Protein AF-A0AAE3LV86-F1 (afdb_monomer_lite)

pLDDT: mean 82.95, std 14.94, range [46.97, 95.88]

Foldseek 3Di:
DDDLVSLVVLQADPVRHGDPPVNSLVSQLCCCCPVVVDDSVVSNVVSVVSCCVVVPDPPPPPPPPPPDDD

Sequence (70 aa):
MADINEIRALCFDHTGVPKTKDDCRAVVINHLILDEMLDVDEAEERTDKVLNELGLWPEEKRQEEDVENL

Secondary structure (DSSP, 8-state):
---HHHHHHHTB-TTS-B--HHHHHHHHHHHHHHTS---HHHHHHHHHHHHHHHTSS-------------

Structure (mmCIF, N/CA/C/O backbone):
data_AF-A0AAE3LV86-F1
#
_entry.id   AF-A0AAE3LV86-F1
#
loop_
_atom_site.group_PDB
_atom_site.id
_atom_site.type_symbol
_atom_site.label_atom_id
_atom_site.label_alt_id
_atom_site.label_comp_id
_atom_site.label_asym_id
_atom_site.label_entity_id
_atom_site.label_seq_id
_atom_site.pdbx_PDB_ins_code
_atom_site.Cartn_x
_atom_site.Cartn_y
_atom_site.Cartn_z
_atom_site.occupancy
_atom_site.B_iso_or_equiv
_atom_site.auth_seq_id
_atom_site.auth_comp_id
_atom_site.auth_asym_id
_atom_site.auth_atom_id
_atom_site.pdbx_PDB_model_num
ATOM 1 N N . MET A 1 1 ? 4.706 5.172 -12.333 1.00 67.69 1 MET A N 1
ATOM 2 C CA . MET A 1 1 ? 4.474 5.169 -10.884 1.00 67.69 1 MET A CA 1
ATOM 3 C C . MET A 1 1 ? 2.989 5.193 -10.655 1.00 67.69 1 MET A C 1
ATOM 5 O O . MET A 1 1 ? 2.357 6.154 -11.087 1.00 67.69 1 MET A O 1
ATOM 9 N N . ALA A 1 2 ? 2.474 4.125 -10.059 1.00 76.75 2 ALA A N 1
ATOM 10 C CA . ALA A 1 2 ? 1.084 3.947 -9.706 1.00 76.75 2 ALA A CA 1
ATOM 11 C C . ALA A 1 2 ? 0.644 5.091 -8.804 1.00 76.75 2 ALA A C 1
ATOM 13 O O . ALA A 1 2 ? 1.390 5.552 -7.920 1.00 76.75 2 ALA A O 1
ATOM 14 N N . ASP A 1 3 ? -0.556 5.581 -9.080 1.00 83.81 3 ASP A N 1
ATOM 15 C CA . ASP A 1 3 ? -1.144 6.643 -8.288 1.00 83.81 3 ASP A CA 1
ATOM 16 C C . ASP A 1 3 ? -1.796 6.094 -7.009 1.00 83.81 3 ASP A C 1
ATOM 18 O O . ASP A 1 3 ? -1.966 4.889 -6.801 1.00 83.81 3 ASP A O 1
ATOM 22 N N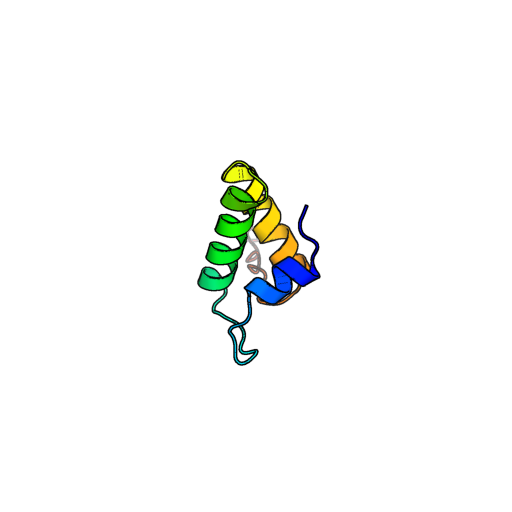 . ILE A 1 4 ? -2.152 7.003 -6.102 1.00 82.81 4 ILE A N 1
ATOM 23 C CA . ILE A 1 4 ? -2.702 6.634 -4.796 1.00 82.81 4 ILE A CA 1
ATOM 24 C C . ILE A 1 4 ? -4.055 5.907 -4.908 1.00 82.81 4 ILE A C 1
ATOM 26 O O . ILE A 1 4 ? -4.417 5.143 -4.015 1.00 82.81 4 ILE A O 1
ATOM 30 N N . ASN A 1 5 ? -4.813 6.134 -5.987 1.00 86.25 5 ASN A N 1
ATOM 31 C CA . ASN A 1 5 ? -6.112 5.506 -6.208 1.00 86.25 5 ASN A CA 1
ATOM 32 C C . ASN A 1 5 ? -5.952 4.085 -6.749 1.00 86.25 5 ASN A C 1
ATOM 34 O O . ASN A 1 5 ? -6.710 3.204 -6.345 1.00 86.25 5 ASN A O 1
ATOM 38 N N . GLU A 1 6 ? -4.962 3.855 -7.610 1.00 87.00 6 GLU A N 1
ATOM 39 C CA . GLU A 1 6 ? -4.579 2.518 -8.070 1.00 87.00 6 GLU A CA 1
ATOM 40 C C . GLU A 1 6 ? -4.123 1.663 -6.886 1.00 87.00 6 GLU A C 1
ATOM 42 O O . GLU A 1 6 ? -4.667 0.580 -6.664 1.00 87.00 6 GLU A O 1
ATOM 47 N N . ILE A 1 7 ? -3.235 2.197 -6.039 1.00 87.06 7 ILE A N 1
ATOM 48 C CA . ILE A 1 7 ? -2.787 1.512 -4.817 1.00 87.06 7 ILE A CA 1
ATOM 49 C C . ILE A 1 7 ? -3.963 1.250 -3.870 1.00 87.06 7 ILE A C 1
ATOM 51 O O . ILE A 1 7 ? -4.109 0.149 -3.337 1.00 87.06 7 ILE A O 1
ATOM 55 N N . ARG A 1 8 ? -4.857 2.230 -3.697 1.00 88.81 8 ARG A N 1
ATOM 56 C CA . ARG A 1 8 ? -6.070 2.054 -2.895 1.00 88.81 8 ARG A CA 1
ATOM 57 C C . ARG A 1 8 ? -6.938 0.917 -3.430 1.00 88.81 8 ARG A C 1
ATOM 59 O O . ARG A 1 8 ? -7.446 0.145 -2.626 1.00 88.81 8 ARG A O 1
ATOM 66 N N . ALA A 1 9 ? -7.119 0.803 -4.745 1.00 91.12 9 ALA A N 1
ATOM 67 C CA . ALA A 1 9 ? -7.967 -0.220 -5.353 1.00 91.12 9 ALA A CA 1
ATOM 68 C C . ALA A 1 9 ? -7.454 -1.647 -5.097 1.00 91.12 9 ALA A C 1
ATOM 70 O O . ALA A 1 9 ? -8.262 -2.546 -4.865 1.00 91.12 9 ALA A O 1
ATOM 71 N N . LEU A 1 10 ? -6.132 -1.846 -5.051 1.00 91.38 10 LEU A N 1
ATOM 72 C CA . LEU A 1 10 ? -5.502 -3.143 -4.750 1.00 91.38 10 LEU A CA 1
ATOM 73 C C . LEU A 1 10 ? -5.874 -3.691 -3.364 1.00 91.38 10 LEU A C 1
ATOM 75 O O . LEU A 1 10 ? -5.857 -4.901 -3.122 1.00 91.38 10 LEU A O 1
ATOM 79 N N . CYS A 1 11 ? -6.235 -2.793 -2.457 1.00 92.38 11 CYS A N 1
ATOM 80 C CA . CYS A 1 11 ? -6.529 -3.101 -1.071 1.00 92.38 11 CYS A CA 1
ATOM 81 C C . CYS A 1 11 ? -7.989 -3.491 -0.813 1.00 92.38 11 CYS A C 1
ATOM 83 O O . CYS A 1 11 ? -8.335 -3.830 0.319 1.00 92.38 11 CYS A O 1
ATOM 85 N N . PHE A 1 12 ? -8.829 -3.510 -1.850 1.00 91.69 12 PHE A N 1
ATOM 86 C CA . PHE A 1 12 ? -10.197 -4.018 -1.794 1.00 91.69 12 PHE A CA 1
ATOM 87 C C . PHE A 1 12 ? -10.319 -5.308 -2.605 1.00 91.69 12 PHE A C 1
ATOM 89 O O . PHE A 1 12 ? -9.563 -5.566 -3.542 1.00 91.69 12 PHE A O 1
ATOM 96 N N . ASP A 1 13 ? -11.255 -6.168 -2.224 1.00 89.00 13 ASP A N 1
ATOM 97 C CA . ASP A 1 13 ? -11.635 -7.308 -3.049 1.00 89.00 13 ASP A CA 1
ATOM 98 C C . ASP A 1 13 ? -12.655 -6.923 -4.140 1.00 89.00 13 ASP A C 1
ATOM 100 O O . ASP A 1 13 ? -13.075 -5.774 -4.274 1.00 89.00 13 ASP A O 1
ATOM 104 N N . HIS A 1 14 ? -13.080 -7.914 -4.927 1.00 88.56 14 HIS A N 1
ATOM 105 C CA . HIS A 1 14 ? -14.051 -7.738 -6.011 1.00 88.56 14 HIS A CA 1
ATOM 106 C C . HIS A 1 14 ? -15.453 -7.313 -5.534 1.00 88.56 14 HIS A C 1
ATOM 108 O O . HIS A 1 14 ? -16.281 -6.922 -6.354 1.00 88.56 14 HIS A O 1
ATOM 114 N N . THR A 1 15 ? -15.731 -7.394 -4.231 1.00 90.88 15 THR A N 1
ATOM 115 C CA . THR A 1 15 ? -16.988 -6.954 -3.612 1.00 90.88 15 THR A CA 1
ATOM 116 C C . THR A 1 15 ? -16.884 -5.552 -3.007 1.00 90.88 15 THR A C 1
ATOM 118 O O . THR A 1 15 ? -17.887 -5.006 -2.550 1.00 90.88 15 THR A O 1
ATOM 121 N N . GLY A 1 16 ? -15.690 -4.948 -3.033 1.00 86.00 16 GLY A N 1
ATOM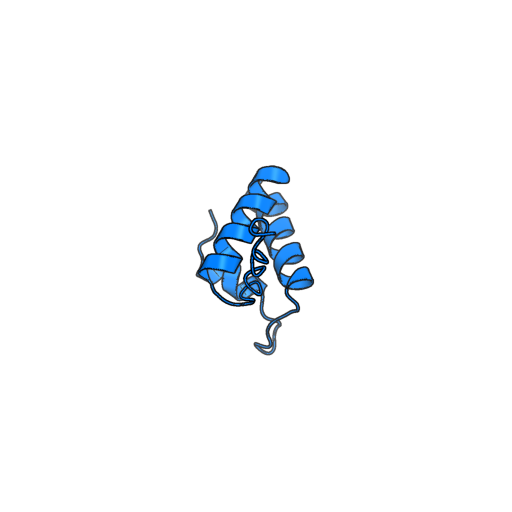 122 C CA . GLY A 1 16 ? -15.410 -3.657 -2.412 1.00 86.00 16 GLY A CA 1
ATOM 123 C C . GLY A 1 16 ? -15.155 -3.748 -0.906 1.00 86.00 16 GLY A C 1
ATOM 124 O O . GLY A 1 16 ? -15.158 -2.718 -0.232 1.00 86.00 16 GLY A O 1
ATOM 125 N N . VAL A 1 17 ? -14.938 -4.951 -0.365 1.00 88.81 17 VAL A N 1
ATOM 126 C CA . VAL A 1 17 ? -14.566 -5.144 1.041 1.00 88.81 17 VAL A CA 1
ATOM 127 C C . VAL A 1 17 ? -13.054 -4.944 1.186 1.00 88.81 17 VAL A C 1
ATOM 129 O O . VAL A 1 17 ? -12.289 -5.496 0.387 1.00 88.81 17 VAL A O 1
ATOM 132 N N . PRO A 1 18 ? -12.590 -4.142 2.165 1.00 88.31 18 PRO A N 1
ATOM 133 C CA . PRO A 1 18 ? -11.163 -3.967 2.402 1.00 88.31 18 PRO A CA 1
ATOM 134 C C . PRO A 1 18 ? -10.529 -5.283 2.868 1.00 88.31 18 PRO A C 1
ATOM 136 O O . PRO A 1 18 ? -11.081 -5.989 3.714 1.00 88.31 18 PRO A O 1
ATOM 139 N N . LYS A 1 19 ? -9.351 -5.596 2.325 1.00 89.56 19 LYS A N 1
ATOM 140 C CA . LYS A 1 19 ? -8.504 -6.714 2.765 1.00 89.56 19 LYS A CA 1
ATOM 141 C C . LYS A 1 19 ? -7.964 -6.463 4.183 1.00 89.56 19 LYS A C 1
ATOM 143 O O . LYS A 1 19 ? -8.161 -5.392 4.754 1.00 89.56 19 LYS A O 1
ATOM 148 N N . THR A 1 20 ? -7.265 -7.432 4.771 1.00 90.62 20 THR A N 1
ATOM 149 C CA . THR A 1 20 ? -6.483 -7.159 5.991 1.00 90.62 20 THR A CA 1
ATOM 150 C C . THR A 1 20 ? -5.305 -6.223 5.674 1.00 90.62 20 THR A C 1
ATOM 152 O O . THR A 1 20 ? -4.911 -6.108 4.509 1.00 90.62 20 THR A O 1
ATOM 155 N N . LYS A 1 21 ? -4.733 -5.554 6.691 1.00 88.19 21 LYS A N 1
ATOM 156 C CA . LYS A 1 21 ? -3.555 -4.679 6.510 1.00 88.19 21 LYS A CA 1
ATOM 157 C C . LYS A 1 21 ? -2.415 -5.444 5.833 1.00 88.19 21 LYS A C 1
ATOM 159 O O . LYS A 1 21 ? -1.863 -4.960 4.850 1.00 88.19 21 LYS A O 1
ATOM 164 N N . ASP A 1 22 ? -2.125 -6.648 6.318 1.00 91.06 22 ASP A N 1
ATOM 165 C CA . ASP A 1 22 ? -1.029 -7.481 5.820 1.00 91.06 22 ASP A CA 1
ATOM 166 C C . ASP A 1 22 ? -1.276 -7.946 4.380 1.00 91.06 22 ASP A C 1
ATOM 168 O O . ASP A 1 22 ? -0.371 -7.880 3.549 1.00 91.06 22 ASP A O 1
ATOM 172 N N . ASP A 1 23 ? -2.513 -8.331 4.051 1.00 91.81 23 ASP A N 1
ATOM 173 C CA . ASP A 1 23 ? -2.871 -8.733 2.688 1.00 91.81 23 ASP A CA 1
ATOM 174 C C . ASP A 1 23 ? -2.772 -7.563 1.703 1.00 91.81 23 ASP A C 1
ATOM 176 O O . ASP A 1 23 ? -2.223 -7.711 0.613 1.00 91.81 23 ASP A O 1
ATOM 180 N N . CYS A 1 24 ? -3.299 -6.389 2.066 1.00 92.25 24 CYS A N 1
ATOM 181 C CA . CYS A 1 24 ? -3.167 -5.181 1.252 1.00 92.25 24 CYS A CA 1
ATOM 182 C C . CYS A 1 24 ? -1.689 -4.812 1.066 1.00 92.25 24 CYS A C 1
ATOM 184 O O . CYS A 1 24 ? -1.254 -4.627 -0.070 1.00 92.25 24 CYS A O 1
ATOM 186 N N . ARG A 1 25 ? -0.899 -4.792 2.148 1.00 93.56 25 ARG A N 1
ATOM 187 C CA . ARG A 1 25 ? 0.540 -4.500 2.101 1.00 93.56 25 ARG A CA 1
ATOM 188 C C . ARG A 1 25 ? 1.270 -5.456 1.156 1.00 93.56 25 ARG A C 1
ATOM 190 O O . ARG A 1 25 ? 2.007 -5.002 0.288 1.00 93.56 25 ARG A O 1
ATOM 197 N N . ALA A 1 26 ? 1.014 -6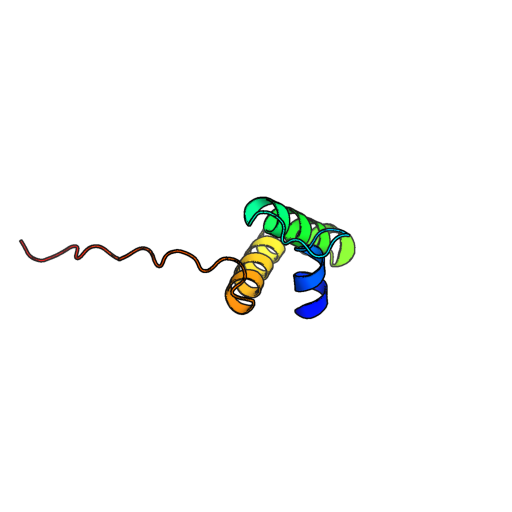.760 1.260 1.00 94.81 26 ALA A N 1
ATOM 198 C CA . ALA A 1 26 ? 1.631 -7.761 0.392 1.00 94.81 26 ALA A CA 1
ATOM 199 C C . ALA A 1 26 ? 1.261 -7.573 -1.089 1.00 94.81 26 ALA A C 1
ATOM 201 O O . ALA A 1 26 ? 2.123 -7.684 -1.960 1.00 94.81 26 ALA A O 1
ATOM 202 N N . VAL A 1 27 ? -0.006 -7.271 -1.396 1.00 94.50 27 VAL A N 1
ATOM 203 C CA . VAL A 1 27 ? -0.447 -7.031 -2.781 1.00 94.50 27 VAL A CA 1
ATOM 204 C C . VAL A 1 27 ? 0.204 -5.774 -3.360 1.00 94.50 27 VAL A C 1
ATOM 206 O O . VAL A 1 27 ? 0.667 -5.812 -4.499 1.00 94.50 27 VAL A O 1
ATOM 209 N N . VAL A 1 28 ? 0.272 -4.683 -2.592 1.00 93.94 28 VAL A N 1
ATOM 210 C CA . VAL A 1 28 ? 0.875 -3.423 -3.052 1.00 93.94 28 VAL A CA 1
ATOM 211 C C . VAL A 1 28 ? 2.377 -3.587 -3.280 1.00 93.94 28 VAL A C 1
ATOM 213 O O . VAL A 1 28 ? 2.858 -3.220 -4.348 1.00 93.94 28 VAL A O 1
ATOM 216 N N . ILE A 1 29 ? 3.105 -4.216 -2.351 1.00 95.00 29 ILE A N 1
ATOM 217 C CA . ILE A 1 29 ? 4.541 -4.497 -2.520 1.00 95.00 29 ILE A CA 1
ATOM 218 C C . ILE A 1 29 ? 4.780 -5.336 -3.779 1.00 95.00 29 ILE A C 1
ATOM 220 O O . ILE A 1 29 ? 5.624 -4.989 -4.602 1.00 95.00 29 ILE A O 1
ATOM 224 N N . ASN A 1 30 ? 4.006 -6.407 -3.971 1.00 95.19 30 ASN A N 1
ATOM 225 C CA . ASN A 1 30 ? 4.142 -7.255 -5.154 1.00 95.19 30 ASN A CA 1
ATOM 226 C C . ASN A 1 30 ? 3.870 -6.487 -6.453 1.00 95.19 30 ASN A C 1
ATOM 228 O O . ASN A 1 30 ? 4.594 -6.681 -7.425 1.00 95.19 30 ASN A O 1
ATOM 232 N N . HIS A 1 31 ? 2.865 -5.609 -6.478 1.00 94.12 31 HIS A N 1
ATOM 233 C CA . HIS A 1 31 ? 2.587 -4.756 -7.634 1.00 94.12 31 HIS A CA 1
ATOM 234 C C . HIS A 1 31 ? 3.763 -3.817 -7.936 1.00 94.12 31 HIS A C 1
ATOM 236 O O . HIS A 1 31 ? 4.223 -3.750 -9.070 1.00 94.12 31 HIS A O 1
ATOM 242 N N . LEU A 1 32 ? 4.312 -3.152 -6.918 1.00 94.25 32 LEU A N 1
ATOM 243 C CA . LEU A 1 32 ? 5.447 -2.242 -7.079 1.00 94.25 32 LEU A CA 1
ATOM 244 C C . LEU A 1 32 ? 6.717 -2.961 -7.567 1.00 94.25 32 LEU A C 1
ATOM 246 O O . LEU A 1 32 ? 7.435 -2.444 -8.421 1.00 94.25 32 LEU A O 1
ATOM 250 N N . ILE A 1 33 ? 6.981 -4.174 -7.083 1.00 95.31 33 ILE A N 1
ATOM 251 C CA . ILE A 1 33 ? 8.136 -4.963 -7.533 1.00 95.31 33 ILE A CA 1
ATOM 252 C C . ILE A 1 33 ? 7.936 -5.465 -8.967 1.00 95.31 33 ILE A C 1
ATOM 254 O O . ILE A 1 33 ? 8.845 -5.381 -9.789 1.00 95.31 33 ILE A O 1
ATOM 258 N N . LEU A 1 34 ? 6.767 -6.030 -9.279 1.00 94.75 34 LEU A N 1
ATOM 259 C CA . LEU A 1 34 ? 6.554 -6.726 -10.551 1.00 94.75 34 LEU A CA 1
ATOM 260 C C . LEU A 1 34 ? 6.213 -5.774 -11.700 1.00 94.75 34 LEU A C 1
ATOM 262 O O . LEU A 1 34 ? 6.728 -5.954 -12.803 1.00 94.75 34 LEU A O 1
ATOM 266 N N . ASP A 1 35 ? 5.375 -4.771 -11.442 1.00 93.06 35 ASP A N 1
ATOM 267 C CA . ASP A 1 35 ? 4.844 -3.886 -12.480 1.00 93.06 35 ASP A CA 1
ATOM 268 C C . ASP A 1 35 ? 5.639 -2.577 -12.583 1.00 93.06 35 ASP A C 1
ATOM 270 O O . ASP A 1 35 ? 5.782 -2.028 -13.677 1.00 93.06 35 ASP A O 1
ATOM 274 N N . GLU A 1 36 ? 6.205 -2.090 -11.472 1.00 90.25 36 GLU A N 1
ATOM 275 C CA . GLU A 1 36 ? 7.058 -0.891 -11.464 1.00 90.25 36 GLU A CA 1
ATOM 276 C C . GLU A 1 36 ? 8.558 -1.183 -11.399 1.00 90.25 36 GLU A C 1
ATOM 278 O O . GLU A 1 36 ? 9.357 -0.255 -11.5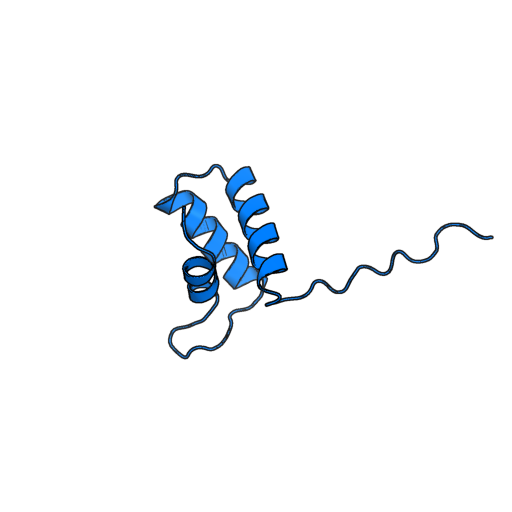31 1.00 90.25 36 GLU A O 1
ATOM 283 N N . MET A 1 37 ? 8.946 -2.454 -11.260 1.00 93.06 37 MET A N 1
ATOM 284 C CA . MET A 1 37 ? 10.345 -2.880 -11.154 1.00 93.06 37 MET A CA 1
ATOM 285 C C . MET A 1 37 ? 11.106 -2.193 -10.010 1.00 93.06 37 MET A C 1
ATOM 287 O O . MET A 1 37 ? 12.310 -1.962 -10.131 1.00 93.06 37 MET A O 1
ATOM 291 N N . LEU A 1 38 ? 10.412 -1.850 -8.918 1.00 94.19 38 LEU A N 1
ATOM 292 C CA . LEU A 1 38 ? 11.065 -1.325 -7.721 1.00 94.19 38 LEU A CA 1
ATOM 293 C C . LEU A 1 38 ? 11.826 -2.437 -7.000 1.00 94.19 38 LEU A C 1
ATOM 295 O O . LEU A 1 38 ? 11.398 -3.595 -6.971 1.00 94.19 38 LEU A O 1
ATOM 299 N N . ASP A 1 39 ? 12.934 -2.063 -6.369 1.00 95.88 39 ASP A N 1
ATOM 300 C CA . ASP A 1 39 ? 13.602 -2.942 -5.420 1.00 95.88 39 ASP A CA 1
ATOM 301 C C . ASP A 1 39 ? 12.708 -3.163 -4.192 1.00 95.88 39 ASP A C 1
ATOM 303 O O . ASP A 1 39 ? 11.856 -2.337 -3.857 1.00 95.88 39 ASP A O 1
ATOM 307 N N . VAL A 1 40 ? 12.911 -4.290 -3.507 1.00 93.69 40 VAL A N 1
ATOM 308 C CA . VAL A 1 40 ? 12.083 -4.698 -2.359 1.00 93.69 40 VAL A CA 1
ATOM 309 C C . VAL A 1 40 ? 12.024 -3.600 -1.296 1.00 93.69 40 VAL A C 1
ATOM 311 O O . VAL A 1 40 ? 10.934 -3.237 -0.864 1.00 93.69 40 VAL A O 1
ATOM 314 N N . ASP A 1 41 ? 13.175 -3.030 -0.936 1.00 95.25 41 ASP A N 1
ATOM 315 C CA . ASP A 1 41 ? 13.266 -1.999 0.102 1.00 95.25 41 ASP A CA 1
ATOM 316 C C . ASP A 1 41 ? 12.477 -0.732 -0.284 1.00 95.25 41 ASP A C 1
ATOM 318 O O . ASP A 1 41 ? 11.744 -0.170 0.531 1.00 95.25 41 ASP A O 1
ATOM 322 N N . GLU A 1 42 ? 12.567 -0.310 -1.551 1.00 95.31 42 GLU A N 1
ATOM 323 C CA . GLU A 1 42 ? 11.839 0.859 -2.060 1.00 95.31 42 GLU A CA 1
ATOM 324 C C . GLU A 1 42 ? 10.327 0.593 -2.127 1.00 95.31 42 GLU A C 1
ATOM 326 O O . GLU A 1 42 ? 9.514 1.457 -1.782 1.00 95.31 42 GLU A O 1
ATOM 331 N N . ALA A 1 43 ? 9.932 -0.616 -2.534 1.00 94.25 43 ALA A N 1
ATOM 332 C CA . ALA A 1 43 ? 8.536 -1.031 -2.573 1.00 94.25 43 ALA A CA 1
ATOM 333 C C . ALA A 1 43 ? 7.908 -1.068 -1.172 1.00 94.25 43 ALA A C 1
ATOM 335 O O . ALA A 1 43 ? 6.766 -0.631 -1.004 1.00 94.25 43 ALA A O 1
ATOM 336 N N . GLU A 1 44 ? 8.638 -1.548 -0.162 1.00 93.44 44 GLU A N 1
ATOM 337 C CA . GLU A 1 44 ? 8.183 -1.552 1.230 1.00 93.44 44 GLU A CA 1
ATOM 338 C C . GLU A 1 44 ? 7.998 -0.133 1.772 1.00 93.44 44 GLU A C 1
ATOM 340 O O . GLU A 1 44 ? 6.904 0.197 2.239 1.00 93.44 44 GLU A O 1
ATOM 345 N N . GLU A 1 45 ? 9.013 0.728 1.638 1.00 93.38 45 GLU A N 1
ATOM 346 C CA . GLU A 1 45 ? 8.950 2.116 2.114 1.00 93.38 45 GLU A CA 1
ATOM 347 C C . GLU A 1 45 ? 7.785 2.875 1.464 1.00 93.38 45 GLU A C 1
ATOM 349 O O . GLU A 1 45 ? 6.995 3.552 2.136 1.00 93.38 45 GLU A O 1
ATOM 354 N N . ARG A 1 46 ? 7.635 2.733 0.143 1.00 91.25 46 ARG A N 1
ATOM 355 C CA . ARG A 1 46 ? 6.556 3.382 -0.603 1.00 91.25 46 ARG A CA 1
ATOM 356 C C . ARG A 1 46 ? 5.187 2.857 -0.187 1.00 91.25 46 ARG A C 1
ATOM 358 O O . ARG A 1 46 ? 4.258 3.656 -0.046 1.00 91.25 46 ARG A O 1
ATOM 365 N N . THR A 1 47 ? 5.056 1.548 0.014 1.00 91.81 47 THR A N 1
ATOM 366 C CA . THR A 1 47 ? 3.803 0.942 0.473 1.00 91.81 47 THR A CA 1
ATOM 367 C C . THR A 1 47 ? 3.410 1.507 1.828 1.00 91.81 47 THR A C 1
ATOM 369 O O . THR A 1 47 ? 2.306 2.029 1.968 1.00 91.81 47 THR A O 1
ATOM 372 N N . ASP A 1 48 ? 4.313 1.485 2.807 1.00 89.88 48 ASP A N 1
ATOM 373 C CA . ASP A 1 48 ? 4.010 1.938 4.166 1.00 89.88 48 ASP A CA 1
ATOM 374 C C . ASP A 1 48 ? 3.632 3.425 4.195 1.00 89.88 48 ASP A C 1
ATOM 376 O O . ASP A 1 48 ? 2.656 3.815 4.847 1.00 89.88 48 ASP A O 1
ATOM 380 N N . LYS A 1 49 ? 4.320 4.251 3.398 1.00 88.69 49 LYS A N 1
ATOM 381 C CA . LYS A 1 49 ? 3.969 5.663 3.222 1.00 88.69 49 LYS A CA 1
ATOM 382 C C . LYS A 1 49 ? 2.557 5.840 2.664 1.00 88.69 49 LYS A C 1
ATOM 384 O O . LYS A 1 49 ? 1.763 6.585 3.239 1.00 88.69 49 LYS A O 1
ATOM 389 N N . VAL A 1 50 ? 2.227 5.157 1.568 1.00 87.75 50 VAL A N 1
ATOM 390 C CA . VAL A 1 50 ? 0.918 5.302 0.915 1.00 87.75 50 VAL A CA 1
ATOM 391 C C . VAL A 1 50 ? -0.209 4.761 1.795 1.00 87.75 50 VAL A C 1
ATOM 393 O O . VAL A 1 50 ? -1.260 5.390 1.895 1.00 87.75 50 VAL A O 1
ATOM 396 N N . LEU A 1 51 ? -0.007 3.636 2.483 1.00 87.06 51 LEU A N 1
ATOM 397 C CA . LEU A 1 51 ? -1.019 3.086 3.389 1.00 87.06 51 LEU A CA 1
ATOM 398 C C . LEU A 1 51 ? -1.304 4.018 4.572 1.00 87.06 51 LEU A C 1
ATOM 400 O O . LEU A 1 51 ? -2.465 4.149 4.974 1.00 87.06 51 LEU A O 1
ATOM 404 N N . ASN A 1 52 ? -0.279 4.705 5.082 1.00 86.56 52 ASN A N 1
ATOM 405 C CA . ASN A 1 52 ? -0.440 5.733 6.106 1.00 86.56 52 ASN A CA 1
ATOM 406 C C . ASN A 1 52 ? -1.201 6.959 5.566 1.00 86.56 52 ASN A C 1
ATOM 408 O O . ASN A 1 52 ? -2.144 7.431 6.199 1.00 86.56 52 ASN A O 1
ATOM 412 N N . GLU A 1 53 ? -0.863 7.433 4.361 1.00 87.31 53 GLU A N 1
ATOM 413 C CA . GLU A 1 53 ? -1.563 8.545 3.695 1.00 87.31 53 GLU A CA 1
ATOM 414 C C . GLU A 1 53 ? -3.042 8.230 3.407 1.00 87.31 53 GLU A C 1
ATOM 416 O O . GLU A 1 53 ? -3.900 9.109 3.510 1.00 87.31 53 GLU A O 1
ATOM 421 N N . LEU A 1 54 ? -3.362 6.973 3.085 1.00 83.69 54 LEU A N 1
ATOM 422 C CA . LEU A 1 54 ? -4.728 6.514 2.824 1.00 83.69 54 LEU A CA 1
ATOM 423 C C . LEU A 1 54 ? -5.569 6.332 4.098 1.00 83.69 54 LEU A C 1
ATOM 425 O O . LEU A 1 54 ? -6.795 6.240 4.000 1.00 83.69 54 LEU A O 1
ATOM 429 N N . GLY A 1 55 ? -4.943 6.254 5.277 1.00 83.12 55 GLY A N 1
ATOM 430 C CA . GLY A 1 55 ? -5.633 6.078 6.558 1.00 83.12 55 GLY A CA 1
ATOM 431 C C . GLY A 1 55 ? -6.465 4.792 6.659 1.00 83.12 55 GLY A C 1
ATOM 432 O O . GLY A 1 55 ? -7.388 4.728 7.468 1.00 83.12 55 GLY A O 1
ATOM 433 N N . LEU A 1 56 ? -6.179 3.783 5.826 1.00 71.69 56 LEU A N 1
ATOM 434 C CA . LEU A 1 56 ? -6.972 2.547 5.739 1.00 71.69 56 LEU A CA 1
ATOM 435 C C . LEU A 1 56 ? -6.744 1.609 6.931 1.00 71.69 56 LEU A C 1
ATOM 437 O O . LEU A 1 56 ? -7.638 0.844 7.284 1.00 71.69 56 LEU A O 1
ATOM 441 N N . TRP A 1 57 ? -5.589 1.724 7.588 1.00 77.75 57 TRP A N 1
ATOM 442 C CA . TRP A 1 57 ? -5.280 1.068 8.858 1.00 77.75 57 TRP A CA 1
ATOM 443 C C . TRP A 1 57 ? -4.410 2.011 9.680 1.00 77.75 57 TRP A C 1
ATOM 445 O O . TRP A 1 57 ? -3.184 1.879 9.632 1.00 77.75 57 TRP A O 1
ATOM 455 N N . PRO A 1 58 ? -5.006 3.000 10.375 1.00 64.88 58 PRO A N 1
ATOM 456 C CA . PRO A 1 58 ? -4.230 3.876 11.233 1.00 64.88 58 PRO A CA 1
ATOM 457 C C . PRO A 1 58 ? -3.459 2.989 12.204 1.00 64.88 58 PRO A C 1
ATOM 459 O O . PRO A 1 58 ? -4.050 2.171 12.910 1.00 64.88 58 PRO A O 1
ATOM 462 N N . GLU A 1 59 ? -2.135 3.105 12.190 1.00 61.88 59 GLU A N 1
ATOM 463 C CA . GLU A 1 59 ? -1.334 2.509 13.242 1.00 61.88 59 GLU A CA 1
ATOM 464 C C . GLU A 1 59 ? -1.861 3.065 14.559 1.00 61.88 59 GLU A C 1
ATOM 466 O O . GLU A 1 59 ? -2.008 4.284 14.707 1.00 61.88 59 GLU A O 1
ATOM 471 N N . GLU A 1 60 ? -2.203 2.178 15.498 1.00 56.88 60 GLU A N 1
ATOM 472 C CA . GLU A 1 60 ? -2.317 2.583 16.890 1.00 56.88 60 GLU A CA 1
ATOM 473 C C . GLU A 1 60 ? -1.006 3.294 17.180 1.00 56.88 60 GLU A C 1
ATOM 475 O O . GLU A 1 60 ? 0.050 2.658 17.179 1.00 56.88 60 GLU A O 1
ATOM 480 N N . LYS A 1 61 ? -1.056 4.632 17.291 1.00 49.50 61 LYS A N 1
ATOM 481 C CA . LYS A 1 61 ? 0.108 5.421 17.669 1.00 49.50 61 LYS A CA 1
ATOM 482 C C . LYS A 1 61 ? 0.634 4.718 18.895 1.00 49.50 61 LYS A C 1
ATOM 484 O O . LYS A 1 61 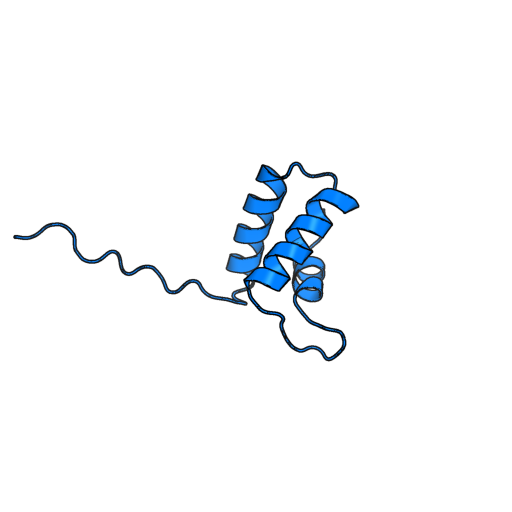? -0.071 4.682 19.904 1.00 49.50 61 LYS A O 1
ATOM 489 N N . ARG A 1 62 ? 1.805 4.095 18.764 1.00 50.03 62 ARG A N 1
ATOM 490 C CA . ARG A 1 62 ? 2.519 3.522 19.889 1.00 50.03 62 ARG A CA 1
ATOM 491 C C . ARG A 1 62 ? 2.581 4.689 20.861 1.00 50.03 62 ARG A C 1
ATOM 493 O O . ARG A 1 62 ? 3.206 5.697 20.540 1.00 50.03 62 ARG A O 1
ATOM 500 N N . GLN A 1 63 ? 1.779 4.643 21.926 1.00 49.44 63 GLN A N 1
ATOM 501 C CA . GLN A 1 63 ? 1.943 5.588 23.011 1.00 49.44 63 GLN A CA 1
ATOM 502 C C . GLN A 1 63 ? 3.383 5.329 23.417 1.00 49.44 63 GLN A C 1
ATOM 504 O O . GLN A 1 63 ? 3.715 4.219 23.833 1.00 49.44 63 GLN A O 1
ATOM 509 N N . GLU A 1 64 ? 4.264 6.274 23.100 1.00 51.44 64 GLU A N 1
ATOM 510 C CA . GLU A 1 64 ? 5.534 6.393 23.785 1.00 51.44 64 GLU A CA 1
ATOM 511 C C . GLU A 1 64 ? 5.120 6.510 25.249 1.00 51.44 64 GLU A C 1
ATOM 513 O O . GLU A 1 64 ? 4.692 7.568 25.699 1.00 51.44 64 GLU A O 1
ATOM 518 N N . GLU A 1 65 ? 5.062 5.368 25.939 1.00 53.19 65 GLU A N 1
ATOM 519 C CA . GLU A 1 65 ? 4.963 5.345 27.383 1.00 53.19 65 GLU A CA 1
ATOM 520 C C . GLU A 1 65 ? 6.094 6.234 27.874 1.00 53.19 65 GLU A C 1
ATOM 522 O O . GLU A 1 65 ? 7.230 6.099 27.413 1.00 53.19 65 GLU A O 1
ATOM 527 N N . ASP A 1 66 ? 5.737 7.168 28.746 1.00 54.50 66 ASP A N 1
ATOM 528 C CA . ASP A 1 66 ? 6.606 8.118 29.412 1.00 54.50 66 ASP A CA 1
ATOM 529 C C . ASP A 1 66 ? 7.810 7.406 30.061 1.00 54.50 66 ASP A C 1
ATOM 531 O O . ASP A 1 66 ? 7.834 7.126 31.260 1.00 54.50 66 ASP A O 1
ATOM 535 N N . VAL A 1 67 ? 8.847 7.101 29.281 1.00 59.19 67 VAL A N 1
ATOM 536 C CA . VAL A 1 67 ? 10.161 6.749 29.804 1.00 59.19 67 VAL A CA 1
ATOM 537 C C . VAL A 1 67 ? 10.873 8.067 30.045 1.00 59.19 67 VAL A C 1
ATOM 539 O O . VAL A 1 67 ? 11.501 8.610 29.144 1.00 59.19 67 VAL A O 1
ATOM 542 N N . GLU A 1 68 ? 10.686 8.601 31.252 1.00 52.91 68 GLU A N 1
ATOM 543 C CA . GLU A 1 68 ? 11.749 9.086 32.149 1.00 52.91 68 GLU A CA 1
ATOM 544 C C . GLU A 1 68 ? 11.196 10.163 33.099 1.00 52.91 68 GLU A C 1
ATOM 546 O O . GLU A 1 68 ? 11.348 11.367 32.908 1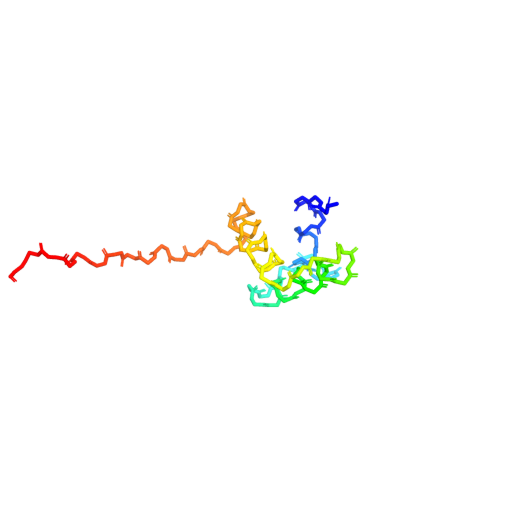.00 52.91 68 GLU A O 1
ATOM 551 N N . ASN A 1 69 ? 10.524 9.709 34.156 1.00 50.25 69 ASN A N 1
ATOM 552 C CA . ASN A 1 69 ? 10.499 10.402 35.442 1.00 50.25 69 ASN A CA 1
ATOM 553 C C . ASN A 1 69 ? 10.169 9.379 36.530 1.00 50.25 69 ASN A C 1
ATOM 555 O O . ASN A 1 69 ? 9.003 9.220 36.889 1.00 50.25 69 ASN A O 1
ATOM 559 N N . LEU A 1 70 ? 11.198 8.678 37.016 1.00 46.97 70 LEU A N 1
ATOM 560 C CA . LEU A 1 70 ? 11.306 8.143 38.381 1.00 46.97 70 LEU A CA 1
ATOM 561 C C . LEU A 1 70 ? 12.747 7.709 38.666 1.00 46.97 70 LEU A C 1
ATOM 563 O O . LEU A 1 70 ? 13.273 6.870 37.903 1.00 46.97 70 LEU A O 1
#

Radius of gyration: 14.93 Å; chains: 1; bounding box: 31×19×51 Å